Protein AF-A0A399HTD4-F1 (afdb_monomer_lite)

Foldseek 3Di:
DDDPDPDDPDDDDQDDPVCRDDDDDDDDDDDDDCVVVPVVQDPVRQDSDAPLVRHSPPPPDDDDDDDDDDDCLVVQLVPDPDDDCQSPDAVGDHSHDHHHPVVVVVDDDDDPDPDDCDDDDPGRPPPPDDD

pLDDT: mean 83.69, std 10.32, range [45.81, 95.62]

Secondary structure (DSSP, 8-state):
---SSSSSSPPPPPPPTTS-PPPPPP--------GGGGGG--TT-------TTS-SSS------------TTHHHHHHTS---GGGG-BTTB-SSS----HHHHHT--PPPSS----SSS-SS-TT-----

Structure (mmCIF, N/CA/C/O backbone):
data_AF-A0A399HTD4-F1
#
_entry.id   AF-A0A399HTD4-F1
#
loop_
_atom_site.group_PDB
_atom_site.id
_atom_site.type_symbol
_atom_site.label_atom_id
_atom_site.label_alt_id
_atom_site.label_comp_id
_atom_site.label_asym_id
_atom_site.label_entity_id
_atom_site.label_seq_id
_atom_site.pdbx_PDB_ins_code
_atom_site.Cartn_x
_atom_site.Cartn_y
_atom_site.Cartn_z
_atom_site.occupancy
_atom_site.B_iso_or_equiv
_atom_site.auth_seq_id
_atom_site.auth_comp_id
_atom_site.auth_asym_id
_atom_site.auth_atom_id
_atom_site.pdbx_PDB_model_num
ATOM 1 N N . MET A 1 1 ? 8.092 10.333 0.364 1.00 47.59 1 MET A N 1
ATOM 2 C CA . MET A 1 1 ? 7.578 10.318 1.752 1.00 47.59 1 MET A CA 1
ATOM 3 C C . MET A 1 1 ? 7.176 11.736 2.142 1.00 47.59 1 MET A C 1
ATOM 5 O O . MET A 1 1 ? 8.045 12.550 2.427 1.00 47.59 1 MET A O 1
ATOM 9 N N . PHE A 1 2 ? 5.883 12.061 2.099 1.00 45.81 2 PHE A N 1
ATOM 10 C CA . PHE A 1 2 ? 5.384 13.310 2.681 1.00 45.81 2 PHE A CA 1
ATOM 11 C C . PHE A 1 2 ? 5.182 13.079 4.182 1.00 45.81 2 PHE A C 1
ATOM 13 O O . PHE A 1 2 ? 4.337 12.282 4.574 1.00 45.81 2 PHE A O 1
ATOM 20 N N . SER A 1 3 ? 6.000 13.720 5.017 1.00 50.78 3 SER A N 1
ATOM 21 C CA . SER A 1 3 ? 5.895 13.646 6.478 1.00 50.78 3 SER A CA 1
ATOM 22 C C . SER A 1 3 ? 5.360 14.971 6.998 1.00 50.78 3 SER A C 1
ATOM 24 O O . SER A 1 3 ? 6.032 15.992 6.899 1.00 50.78 3 SER A O 1
ATOM 26 N N . THR A 1 4 ? 4.162 14.961 7.575 1.00 56.88 4 THR A N 1
ATOM 27 C CA . THR A 1 4 ? 3.590 16.124 8.274 1.00 56.88 4 THR A CA 1
ATOM 28 C C . THR A 1 4 ? 4.130 16.272 9.703 1.00 56.88 4 THR A C 1
ATOM 30 O O . THR A 1 4 ? 3.787 17.220 10.404 1.00 56.88 4 THR A O 1
ATOM 33 N N . THR A 1 5 ? 4.991 15.348 10.144 1.00 64.31 5 THR A N 1
ATOM 34 C CA . THR A 1 5 ? 5.584 15.296 11.489 1.00 64.31 5 THR A CA 1
ATOM 35 C C . THR A 1 5 ? 7.118 15.288 11.427 1.00 64.31 5 THR A C 1
ATOM 37 O O . THR A 1 5 ? 7.708 15.320 10.345 1.00 64.31 5 THR A O 1
ATOM 40 N N . ARG A 1 6 ? 7.788 15.206 12.591 1.00 65.25 6 ARG A N 1
ATOM 41 C CA . ARG A 1 6 ? 9.264 15.165 12.734 1.00 65.25 6 ARG A CA 1
ATOM 42 C C . ARG A 1 6 ? 9.941 13.917 12.120 1.00 65.25 6 ARG A C 1
ATOM 44 O O . ARG A 1 6 ? 11.140 13.731 12.317 1.00 65.25 6 ARG A O 1
ATOM 51 N N . GLY A 1 7 ? 9.198 13.090 11.380 1.00 69.12 7 GLY A N 1
ATOM 52 C CA . GLY A 1 7 ? 9.686 11.907 10.671 1.00 69.12 7 GLY A CA 1
ATOM 53 C C . GLY A 1 7 ? 9.896 10.677 11.563 1.00 69.12 7 GLY A C 1
ATOM 54 O O . GLY A 1 7 ? 9.857 10.751 12.793 1.00 69.12 7 GLY A O 1
ATOM 55 N N . GLY A 1 8 ? 10.125 9.525 10.923 1.00 66.31 8 GLY A N 1
ATOM 56 C CA . GLY A 1 8 ? 10.624 8.307 11.577 1.00 66.31 8 GLY A CA 1
ATOM 57 C C . GLY A 1 8 ? 9.604 7.437 12.325 1.00 66.31 8 GLY A C 1
ATOM 58 O O . GLY A 1 8 ? 9.991 6.839 13.325 1.00 66.31 8 GLY A O 1
ATOM 59 N N . PHE A 1 9 ? 8.339 7.366 11.883 1.00 69.56 9 PHE A N 1
ATOM 60 C CA . PHE A 1 9 ? 7.284 6.510 12.473 1.00 69.56 9 PHE A CA 1
ATOM 61 C C . PHE A 1 9 ? 7.171 6.621 14.004 1.00 69.56 9 PHE A C 1
ATOM 63 O O . PHE A 1 9 ? 7.120 5.629 14.729 1.00 69.56 9 PHE A O 1
ATOM 70 N N . ARG A 1 10 ? 7.172 7.852 14.522 1.00 71.56 10 ARG A N 1
ATOM 71 C CA . ARG A 1 10 ? 7.088 8.113 15.964 1.00 71.56 10 ARG A CA 1
ATOM 72 C C . ARG A 1 10 ? 5.653 8.438 16.381 1.00 71.56 10 ARG A C 1
ATOM 74 O O . ARG A 1 10 ? 4.923 9.042 15.590 1.00 71.56 10 ARG A O 1
ATOM 81 N N . PRO A 1 11 ? 5.247 8.102 17.620 1.00 71.62 11 PRO A N 1
ATOM 82 C CA . PRO A 1 11 ? 3.992 8.590 18.174 1.00 71.62 11 PRO A CA 1
ATOM 83 C C . PRO A 1 11 ? 3.914 10.116 18.075 1.00 71.62 11 PRO A C 1
ATOM 85 O O . PRO A 1 11 ? 4.901 10.807 18.330 1.00 71.62 11 PRO A O 1
ATOM 88 N N . ALA A 1 12 ? 2.741 10.638 17.717 1.00 74.25 12 ALA A N 1
ATOM 89 C CA . ALA A 1 12 ? 2.513 12.077 17.720 1.00 74.25 12 ALA A CA 1
ATOM 90 C C . ALA A 1 12 ? 2.586 12.645 19.148 1.00 74.25 12 ALA A C 1
ATOM 92 O O . ALA A 1 12 ? 2.211 11.970 20.123 1.00 74.25 12 ALA A O 1
ATOM 93 N N . ASP A 1 13 ? 3.016 13.907 19.235 1.00 80.12 13 ASP A N 1
ATOM 94 C CA . ASP A 1 13 ? 3.009 14.712 20.457 1.00 80.12 13 ASP A CA 1
ATOM 95 C C . ASP A 1 13 ? 1.606 14.740 21.114 1.00 80.12 13 ASP A C 1
ATOM 97 O O . ASP A 1 13 ? 0.602 14.371 20.488 1.00 80.12 13 ASP A O 1
ATOM 101 N N . PRO A 1 14 ? 1.492 15.126 22.400 1.00 86.06 14 PRO A N 1
ATOM 102 C CA . PRO A 1 14 ? 0.197 15.257 23.059 1.00 86.06 14 PRO A CA 1
ATOM 103 C C . PRO A 1 14 ? -0.760 16.170 22.286 1.00 86.06 14 PRO A C 1
ATOM 105 O O . PRO A 1 14 ? -0.372 17.223 21.780 1.00 86.06 14 PRO A O 1
ATOM 108 N N . CYS A 1 15 ? -2.030 15.775 22.233 1.00 88.00 15 CYS A N 1
ATOM 109 C CA . CYS A 1 15 ? -3.071 16.597 21.639 1.00 88.00 15 CYS A CA 1
ATOM 110 C C . CYS A 1 15 ? -3.244 17.923 22.404 1.00 88.00 15 CYS A C 1
ATOM 112 O O . CYS A 1 15 ? -3.172 17.924 23.637 1.00 88.00 15 CYS A O 1
ATOM 114 N N . PRO A 1 16 ? -3.537 19.043 21.716 1.00 91.06 16 PRO A N 1
ATOM 115 C CA . PRO A 1 16 ? -3.960 20.273 22.375 1.00 91.06 16 PRO A CA 1
ATOM 116 C C . PRO A 1 16 ? -5.210 20.049 23.233 1.00 91.06 16 PRO A C 1
ATOM 118 O O . PRO A 1 16 ? -6.079 19.255 22.876 1.00 91.06 16 PRO A O 1
ATOM 121 N N . ALA A 1 17 ? -5.355 20.814 24.317 1.00 94.56 17 ALA A N 1
ATOM 122 C CA . ALA A 1 17 ? -6.496 20.682 25.230 1.00 94.56 17 ALA A CA 1
ATOM 123 C C . ALA A 1 17 ? -7.864 20.894 24.550 1.00 94.56 17 ALA A C 1
ATOM 125 O O . ALA A 1 17 ? -8.858 20.321 24.985 1.00 94.56 17 ALA A O 1
ATOM 126 N N . SER A 1 18 ? -7.920 21.684 23.471 1.00 95.62 18 SER A N 1
ATOM 127 C CA . SER A 1 18 ? -9.143 21.903 22.685 1.00 95.62 18 SER A CA 1
ATOM 128 C C . SER A 1 18 ? -9.569 20.693 21.849 1.00 95.62 18 SER A C 1
ATOM 130 O O . SER A 1 18 ? -10.724 20.615 21.450 1.00 95.62 18 SER A O 1
ATOM 132 N N . HIS A 1 19 ? -8.658 19.755 21.585 1.00 89.25 19 HIS A N 1
ATOM 133 C CA . HIS A 1 19 ? -8.898 18.582 20.746 1.00 89.25 19 HIS A CA 1
ATOM 134 C C . HIS A 1 19 ? -8.233 17.354 21.381 1.00 89.25 19 HIS A C 1
ATOM 136 O O . HIS A 1 19 ? -7.288 16.818 20.810 1.00 89.25 19 HIS A O 1
ATOM 142 N N . PRO A 1 20 ? -8.684 16.898 22.566 1.00 90.94 20 PRO A N 1
ATOM 143 C CA . PRO A 1 20 ? -7.944 15.942 23.398 1.00 90.94 20 PRO A CA 1
ATOM 144 C C . PRO A 1 20 ? -7.916 14.508 22.844 1.00 90.94 20 PRO A C 1
ATOM 146 O O . PRO A 1 20 ? -7.264 13.639 23.420 1.00 90.94 20 PRO A O 1
ATOM 149 N N . ILE A 1 21 ? -8.631 14.241 21.750 1.00 86.94 21 ILE A N 1
ATOM 150 C CA . ILE A 1 21 ? -8.761 12.909 21.163 1.00 86.94 21 ILE A CA 1
ATOM 151 C C . ILE A 1 21 ? -7.673 12.702 20.107 1.00 86.94 21 ILE A C 1
ATOM 153 O O . ILE A 1 21 ? -7.612 13.426 19.112 1.00 86.94 21 ILE A O 1
ATOM 157 N N . LYS A 1 22 ? -6.826 11.687 20.314 1.00 80.19 22 LYS A N 1
ATOM 158 C CA . LYS A 1 22 ? -5.843 11.249 19.316 1.00 80.19 22 LYS A CA 1
ATOM 159 C C . LYS A 1 22 ? -6.540 10.486 18.196 1.00 80.19 22 LYS A C 1
ATOM 161 O O . LYS A 1 22 ? -7.258 9.524 18.455 1.00 80.19 22 LYS A O 1
ATOM 166 N N . MET A 1 23 ? -6.269 10.888 16.960 1.00 79.31 23 MET A N 1
ATOM 167 C CA . MET A 1 23 ? -6.736 10.185 15.767 1.00 79.31 23 MET A CA 1
ATOM 168 C C . MET A 1 23 ? -5.661 9.211 15.262 1.00 79.31 23 MET A C 1
ATOM 170 O O . MET A 1 23 ? -4.468 9.511 15.395 1.00 79.31 23 MET A O 1
ATOM 174 N N . PRO A 1 24 ? -6.047 8.063 14.673 1.00 78.69 24 PRO A N 1
ATOM 175 C CA . PRO A 1 24 ? -5.105 7.176 14.000 1.00 78.69 24 PRO A CA 1
ATOM 176 C C . PRO A 1 24 ? -4.348 7.917 12.891 1.00 78.69 24 PRO A C 1
ATOM 178 O O . PRO A 1 24 ? -4.927 8.731 12.171 1.00 78.69 24 PRO A O 1
ATOM 181 N N . GLN A 1 25 ? -3.059 7.620 12.745 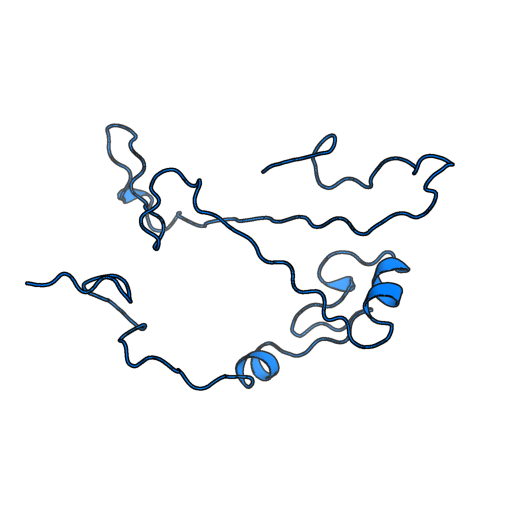1.00 77.81 25 GLN A N 1
ATOM 182 C CA . GLN A 1 25 ? -2.243 8.114 11.638 1.00 77.81 25 GLN A CA 1
ATOM 183 C C . GLN A 1 25 ? -2.121 7.023 10.580 1.00 77.81 25 GLN A C 1
ATOM 185 O O . GLN A 1 25 ? -1.910 5.858 10.914 1.00 77.81 25 GLN A O 1
ATOM 190 N N . LEU A 1 26 ? -2.222 7.413 9.312 1.00 78.56 26 LEU A N 1
ATOM 191 C CA . LEU A 1 26 ? -1.943 6.534 8.184 1.00 78.56 26 LEU A CA 1
ATOM 192 C C . LEU A 1 26 ? -0.514 6.774 7.723 1.00 78.56 26 LEU A C 1
ATOM 194 O O . LEU A 1 26 ? -0.111 7.917 7.505 1.00 78.56 26 LEU A O 1
ATOM 198 N N . ALA A 1 27 ? 0.239 5.691 7.578 1.00 76.88 27 ALA A N 1
ATOM 199 C CA . ALA A 1 27 ? 1.560 5.728 6.989 1.00 76.88 27 ALA A CA 1
ATOM 200 C C . ALA A 1 27 ? 1.573 4.829 5.756 1.00 76.88 27 ALA A C 1
ATOM 202 O O . ALA A 1 27 ? 1.260 3.644 5.843 1.00 76.88 27 ALA A O 1
ATOM 203 N N . TYR A 1 28 ? 1.929 5.420 4.619 1.00 77.50 28 TYR A N 1
ATOM 204 C CA . TYR A 1 28 ? 2.097 4.718 3.357 1.00 77.50 28 TYR A CA 1
ATOM 205 C C . TYR A 1 28 ? 3.583 4.546 3.100 1.00 77.50 28 TYR A C 1
ATOM 207 O O . TYR A 1 28 ? 4.323 5.530 3.008 1.00 77.50 28 TYR A O 1
ATOM 215 N N . GLU A 1 29 ? 4.006 3.294 3.002 1.00 78.81 29 GLU A N 1
ATOM 216 C CA . GLU A 1 29 ? 5.356 2.932 2.611 1.00 78.81 29 GLU A CA 1
ATOM 217 C C . GLU A 1 29 ? 5.302 2.111 1.330 1.00 78.81 29 GLU A C 1
ATOM 219 O O . GLU A 1 29 ? 4.445 1.251 1.136 1.00 78.81 29 GLU A O 1
ATOM 224 N N . THR A 1 30 ? 6.219 2.430 0.432 1.00 78.00 30 THR A N 1
ATOM 225 C CA . THR A 1 30 ? 6.257 1.901 -0.917 1.00 78.00 30 THR A CA 1
ATOM 226 C C . THR A 1 30 ? 7.710 1.556 -1.203 1.00 78.00 30 THR A C 1
ATOM 228 O O . THR A 1 30 ? 8.560 2.447 -1.222 1.00 78.00 30 THR A O 1
ATOM 231 N N . MET A 1 31 ? 8.008 0.264 -1.345 1.00 82.88 31 MET A N 1
ATOM 232 C CA . MET A 1 31 ? 9.373 -0.253 -1.468 1.00 82.88 31 MET A CA 1
ATOM 233 C C . MET A 1 31 ? 9.490 -1.156 -2.681 1.00 82.88 31 MET A C 1
ATOM 235 O O . MET A 1 31 ? 8.859 -2.209 -2.722 1.00 82.88 31 MET A O 1
ATOM 239 N N . TRP A 1 32 ? 10.348 -0.781 -3.624 1.00 79.38 32 TRP A N 1
ATOM 240 C CA . TRP A 1 32 ? 10.558 -1.531 -4.858 1.00 79.38 32 TRP A CA 1
ATOM 241 C C . TRP A 1 32 ? 11.895 -2.252 -4.832 1.00 79.38 32 TRP A C 1
ATOM 243 O O . TRP A 1 32 ? 12.943 -1.633 -4.661 1.00 79.38 32 TRP A O 1
ATOM 253 N N . ASN A 1 33 ? 11.852 -3.572 -5.010 1.00 87.12 33 ASN A N 1
ATOM 254 C CA . ASN A 1 33 ? 13.052 -4.371 -5.183 1.00 87.12 33 ASN A CA 1
ATOM 255 C C . ASN A 1 33 ? 13.421 -4.421 -6.669 1.00 87.12 33 ASN A C 1
ATOM 257 O O . ASN A 1 33 ? 12.868 -5.214 -7.426 1.00 87.12 33 ASN A O 1
ATOM 261 N N . THR A 1 34 ? 14.372 -3.584 -7.072 1.00 87.25 34 THR A N 1
ATOM 262 C CA . THR A 1 34 ? 14.873 -3.514 -8.453 1.00 87.25 34 THR A CA 1
ATOM 263 C C . THR A 1 34 ? 16.182 -4.278 -8.655 1.00 87.25 34 THR A C 1
ATOM 265 O O . THR A 1 34 ? 16.815 -4.151 -9.698 1.00 87.25 34 THR A O 1
ATOM 268 N N . THR A 1 35 ? 16.598 -5.096 -7.679 1.00 89.94 35 THR A N 1
ATOM 269 C CA . THR A 1 35 ? 17.907 -5.777 -7.693 1.00 89.94 35 THR A CA 1
ATOM 270 C C . THR A 1 35 ? 18.100 -6.656 -8.930 1.00 89.94 35 THR A C 1
ATOM 272 O O . THR A 1 35 ? 19.205 -6.734 -9.458 1.00 89.94 35 THR A O 1
ATOM 275 N N . ALA A 1 36 ? 17.030 -7.286 -9.422 1.00 89.50 36 ALA A N 1
ATOM 276 C CA . ALA A 1 36 ? 17.073 -8.149 -10.603 1.00 89.50 36 ALA A CA 1
ATOM 277 C C . ALA A 1 36 ? 17.354 -7.402 -11.922 1.00 89.50 36 ALA A C 1
ATOM 279 O O . ALA A 1 36 ? 17.642 -8.049 -12.918 1.00 89.50 36 ALA A O 1
ATOM 280 N N . PHE A 1 37 ? 17.282 -6.069 -11.923 1.00 88.56 37 PHE A N 1
ATOM 281 C CA . PHE A 1 37 ? 17.405 -5.213 -13.107 1.00 88.56 37 PHE A CA 1
ATOM 282 C C . PHE A 1 37 ? 18.619 -4.276 -13.020 1.00 88.56 37 PHE A C 1
ATOM 284 O O . PHE A 1 37 ? 18.656 -3.216 -13.647 1.00 88.56 37 PHE A O 1
ATOM 291 N N . ALA A 1 38 ? 19.597 -4.613 -12.174 1.00 87.94 38 ALA A N 1
ATOM 292 C CA . ALA A 1 38 ? 20.765 -3.771 -11.928 1.00 87.94 38 ALA A CA 1
ATOM 293 C C . ALA A 1 38 ? 21.601 -3.511 -13.198 1.00 87.94 38 ALA A C 1
ATOM 295 O O . ALA A 1 38 ? 22.261 -2.480 -13.301 1.00 87.94 38 ALA A O 1
ATOM 296 N N . ASP A 1 39 ? 21.556 -4.426 -14.165 1.00 91.69 39 ASP A N 1
ATOM 297 C CA . ASP A 1 39 ? 22.225 -4.352 -15.464 1.00 91.69 39 ASP A CA 1
ATOM 298 C C . ASP A 1 39 ? 21.515 -3.444 -16.483 1.00 91.69 39 ASP A C 1
ATOM 300 O O . ASP A 1 39 ? 22.111 -3.084 -17.496 1.00 91.69 39 ASP A O 1
ATOM 304 N N . MET A 1 40 ? 20.280 -3.016 -16.206 1.00 89.62 40 MET A N 1
ATOM 305 C CA . MET A 1 40 ? 19.520 -2.109 -17.073 1.00 89.62 40 MET A CA 1
ATOM 306 C C . MET A 1 40 ? 19.849 -0.627 -16.846 1.00 89.62 40 MET A C 1
ATOM 308 O O . MET A 1 40 ? 19.301 0.223 -17.547 1.00 89.62 40 MET A O 1
ATOM 312 N N . TRP A 1 41 ? 20.707 -0.287 -15.875 1.00 88.50 41 TRP A N 1
ATOM 313 C CA . TRP A 1 41 ? 21.030 1.108 -15.575 1.00 88.50 41 TRP A CA 1
ATOM 314 C C . TRP A 1 41 ? 21.871 1.745 -16.694 1.00 88.50 41 TRP A C 1
ATOM 316 O O . TRP A 1 41 ? 22.990 1.290 -16.953 1.00 88.50 41 TRP A O 1
ATOM 326 N N . PRO A 1 42 ? 21.391 2.817 -17.345 1.00 90.88 42 PRO A N 1
ATOM 327 C CA . PRO A 1 42 ? 22.142 3.500 -18.389 1.00 90.88 42 PRO A CA 1
ATOM 328 C C . PRO A 1 42 ? 23.428 4.145 -17.857 1.00 90.88 42 PRO A C 1
ATOM 330 O O . PRO A 1 42 ? 23.479 4.666 -16.740 1.00 90.88 42 PRO A O 1
ATOM 333 N N . THR A 1 43 ? 24.473 4.184 -18.689 1.00 93.31 43 THR A N 1
ATOM 334 C CA . THR A 1 43 ? 25.770 4.792 -18.331 1.00 93.31 43 THR A CA 1
ATOM 335 C C . THR A 1 43 ? 25.690 6.300 -18.095 1.00 93.31 43 THR A C 1
ATOM 337 O O . THR A 1 43 ? 26.574 6.865 -17.457 1.00 93.31 43 THR A O 1
ATOM 340 N N . ASP A 1 44 ? 24.659 6.958 -18.626 1.00 93.88 44 ASP A N 1
ATOM 341 C CA . ASP A 1 44 ? 24.402 8.386 -18.423 1.00 93.88 44 ASP A CA 1
ATOM 342 C C . ASP A 1 44 ? 23.683 8.694 -17.093 1.00 93.88 44 ASP A C 1
ATOM 344 O O . ASP A 1 44 ? 23.497 9.861 -16.751 1.00 93.88 44 ASP A O 1
ATOM 348 N N . GLY A 1 45 ? 23.311 7.662 -16.325 1.00 86.88 45 GLY A N 1
ATOM 349 C CA . GLY A 1 45 ? 22.649 7.789 -15.028 1.00 86.88 45 GLY A CA 1
ATOM 350 C C . GLY A 1 45 ? 21.146 8.071 -15.098 1.00 86.88 45 GLY A C 1
ATOM 351 O O . GLY A 1 45 ? 20.544 8.349 -14.059 1.00 86.88 45 GLY A O 1
ATOM 352 N N . SER A 1 46 ? 20.531 8.009 -16.282 1.00 88.62 46 SER A N 1
ATOM 353 C CA . SER A 1 46 ? 19.077 8.127 -16.426 1.00 88.62 46 SER A CA 1
ATOM 354 C C . SER A 1 46 ? 18.327 6.975 -15.728 1.00 88.62 46 SER A C 1
ATOM 356 O O . SER A 1 46 ? 18.880 5.910 -15.471 1.00 88.62 46 SER A O 1
ATOM 358 N N . GLN A 1 47 ? 17.065 7.208 -15.344 1.00 86.19 47 GLN A N 1
ATOM 359 C CA . GLN A 1 47 ? 16.204 6.204 -14.704 1.00 86.19 47 GLN A CA 1
ATOM 360 C C . GLN A 1 47 ? 15.612 5.274 -15.781 1.00 86.19 47 GLN A C 1
ATOM 362 O O . GLN A 1 47 ? 14.858 5.775 -16.617 1.00 86.19 47 GLN A O 1
ATOM 367 N N . PRO A 1 48 ? 15.908 3.958 -15.776 1.00 86.75 48 PRO A N 1
ATOM 368 C CA . PRO A 1 48 ? 15.399 3.040 -16.798 1.00 86.75 48 PRO A CA 1
ATOM 369 C C . PRO A 1 48 ? 13.925 2.647 -16.617 1.00 86.75 48 PRO A C 1
ATOM 371 O O . PRO A 1 48 ? 13.325 2.125 -17.554 1.00 86.75 48 PRO A O 1
ATOM 374 N N . PHE A 1 49 ? 13.331 2.863 -15.439 1.00 85.38 49 PHE A N 1
ATOM 375 C CA . PHE A 1 49 ? 11.961 2.433 -15.151 1.00 85.38 49 PHE A CA 1
ATOM 376 C C . PHE A 1 49 ? 10.929 3.546 -15.320 1.00 85.38 49 PHE A C 1
ATOM 378 O O . PHE A 1 49 ? 11.142 4.701 -14.951 1.00 85.38 49 PHE A O 1
ATOM 385 N N . VAL A 1 50 ? 9.760 3.145 -15.808 1.00 84.25 50 VAL A N 1
ATOM 386 C CA . VAL A 1 50 ? 8.546 3.955 -15.882 1.00 84.25 50 VAL A CA 1
ATOM 387 C C . VAL A 1 50 ? 7.438 3.228 -15.124 1.00 84.25 50 VAL A C 1
ATOM 389 O O . VAL A 1 50 ? 7.387 1.997 -15.122 1.00 84.25 50 VAL A O 1
ATOM 392 N N . TRP A 1 51 ? 6.555 3.968 -14.458 1.00 81.44 51 TRP A N 1
ATOM 393 C CA . TRP A 1 51 ? 5.344 3.379 -13.891 1.00 81.44 51 TRP A CA 1
ATOM 394 C C . TRP A 1 51 ? 4.404 2.911 -15.006 1.00 81.44 51 TRP A C 1
ATOM 396 O O . TRP A 1 51 ? 4.330 3.547 -16.054 1.00 81.44 51 TRP A O 1
ATOM 406 N N . SER A 1 52 ? 3.625 1.852 -14.768 1.00 78.00 52 SER A N 1
ATOM 407 C CA . SER A 1 52 ? 2.662 1.309 -15.746 1.00 78.00 52 SER A CA 1
ATOM 408 C C . SER A 1 52 ? 1.565 2.302 -16.170 1.00 78.00 52 SER A C 1
ATOM 410 O O . SER A 1 52 ? 0.895 2.120 -17.175 1.00 78.00 52 SER A O 1
ATOM 412 N N . TYR A 1 53 ? 1.403 3.409 -15.451 1.00 77.75 53 TYR A N 1
ATOM 413 C CA . TYR A 1 53 ? 0.554 4.540 -15.840 1.00 77.75 53 TYR A CA 1
ATOM 414 C C . TYR A 1 53 ? 1.340 5.649 -16.572 1.00 77.75 53 TYR A C 1
ATOM 416 O O . TYR A 1 53 ? 0.995 6.825 -16.485 1.00 77.75 53 TYR A O 1
ATOM 424 N N . SER A 1 54 ? 2.414 5.281 -17.280 1.00 76.81 54 SER A N 1
ATOM 425 C CA . SER A 1 54 ? 3.300 6.165 -18.059 1.00 76.81 54 SER A CA 1
ATOM 426 C C . SER A 1 54 ? 3.947 7.317 -17.279 1.00 76.81 54 SER A C 1
ATOM 428 O O . SER A 1 54 ? 4.337 8.337 -17.851 1.00 76.81 54 SER A O 1
ATOM 430 N N . ASP A 1 55 ? 4.100 7.172 -15.965 1.00 81.56 55 ASP A N 1
ATOM 431 C CA . ASP A 1 55 ? 4.760 8.179 -15.143 1.00 81.56 55 ASP A CA 1
ATOM 432 C C . ASP A 1 55 ? 6.250 7.863 -14.976 1.00 81.56 55 ASP A C 1
ATOM 434 O O . ASP A 1 55 ? 6.644 6.910 -14.308 1.00 81.56 55 ASP A O 1
ATOM 438 N N . SER A 1 56 ? 7.093 8.699 -15.575 1.00 80.81 56 SER A N 1
ATOM 439 C CA . SER A 1 56 ? 8.554 8.641 -15.448 1.00 80.81 56 SER A CA 1
ATOM 440 C C . SER A 1 56 ? 9.104 9.525 -14.323 1.00 80.81 56 SER A C 1
ATOM 442 O O . SER A 1 56 ? 10.309 9.543 -14.079 1.00 80.81 56 SER A O 1
ATOM 444 N N . ARG A 1 57 ? 8.243 10.292 -13.642 1.00 81.56 57 ARG A N 1
ATOM 445 C CA . ARG A 1 57 ? 8.626 11.265 -12.606 1.00 81.56 57 ARG A CA 1
ATOM 446 C C . ARG A 1 57 ? 8.208 10.850 -11.195 1.00 81.56 57 ARG A C 1
ATOM 448 O O . ARG A 1 57 ? 8.792 11.340 -10.233 1.00 81.56 57 ARG A O 1
ATOM 455 N N . GLY A 1 58 ? 7.226 9.960 -11.062 1.00 78.56 58 GLY A N 1
ATOM 456 C CA . GLY A 1 58 ? 6.712 9.454 -9.784 1.00 78.56 58 GLY A CA 1
ATOM 457 C C . GLY A 1 58 ? 5.640 10.333 -9.126 1.00 78.56 58 GLY A C 1
ATOM 458 O O . GLY A 1 58 ? 5.321 10.129 -7.953 1.00 78.56 58 GLY A O 1
ATOM 459 N N . TYR A 1 59 ? 5.087 11.312 -9.847 1.00 80.19 59 TYR A N 1
ATOM 460 C CA . TYR A 1 59 ? 4.035 12.206 -9.348 1.00 80.19 59 TYR A CA 1
ATOM 461 C C . TYR A 1 59 ? 2.612 11.646 -9.484 1.00 80.19 59 TYR A C 1
ATOM 463 O O . TYR A 1 59 ? 1.699 12.186 -8.869 1.00 80.19 59 TYR A O 1
ATOM 471 N N . GLY A 1 60 ? 2.412 10.592 -10.275 1.00 79.50 60 GLY A N 1
ATOM 472 C CA . GLY A 1 60 ? 1.115 9.956 -10.524 1.00 79.50 60 GLY A CA 1
ATOM 473 C C . GLY A 1 60 ? 0.694 8.947 -9.456 1.00 79.50 60 GLY A C 1
ATOM 474 O O . GLY A 1 60 ? -0.382 8.361 -9.554 1.00 79.50 60 GLY A O 1
ATOM 475 N N . THR A 1 61 ? 1.525 8.735 -8.432 1.00 78.75 61 THR A N 1
ATOM 476 C CA . THR A 1 61 ? 1.177 7.857 -7.312 1.00 78.75 61 THR A CA 1
ATOM 477 C C . THR A 1 61 ? -0.033 8.412 -6.558 1.00 78.75 61 THR A C 1
ATOM 479 O O . THR A 1 61 ? -0.038 9.553 -6.099 1.00 78.75 61 THR A O 1
ATOM 482 N N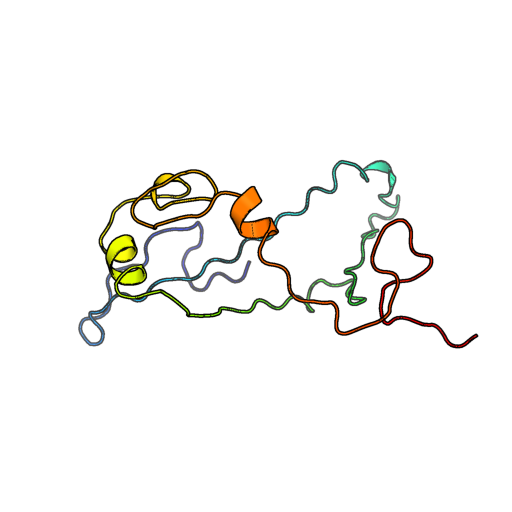 . HIS A 1 62 ? -1.061 7.583 -6.404 1.00 83.62 62 HIS A N 1
ATOM 483 C CA . HIS A 1 62 ? -2.182 7.838 -5.507 1.00 83.62 62 HIS A CA 1
ATOM 484 C C . HIS A 1 62 ? -2.320 6.661 -4.542 1.00 83.62 62 HIS A C 1
ATOM 486 O O . HIS A 1 62 ? -1.842 5.559 -4.813 1.00 83.62 62 HIS A O 1
ATOM 492 N N . ALA A 1 63 ? -2.932 6.914 -3.392 1.00 82.81 63 ALA A N 1
ATOM 493 C CA . ALA A 1 63 ? -3.235 5.886 -2.414 1.00 82.81 63 ALA A CA 1
ATOM 494 C C . ALA A 1 63 ? -4.646 6.119 -1.892 1.00 82.81 63 ALA A C 1
ATOM 496 O O . ALA A 1 63 ? -4.959 7.208 -1.406 1.00 82.81 63 ALA A O 1
ATOM 497 N N . ASP A 1 64 ? -5.467 5.082 -1.963 1.00 82.50 64 ASP A N 1
ATOM 498 C CA . ASP A 1 64 ? -6.799 5.095 -1.386 1.00 82.50 64 ASP A CA 1
ATOM 499 C C . ASP A 1 64 ? -6.765 4.545 0.037 1.00 82.50 64 ASP A C 1
ATOM 501 O O . ASP A 1 64 ? -6.069 3.577 0.358 1.00 82.50 64 ASP A O 1
ATOM 505 N N . TYR A 1 65 ? -7.542 5.168 0.917 1.00 80.25 65 TYR A N 1
ATOM 506 C CA . TYR A 1 65 ? -7.841 4.621 2.232 1.00 80.25 65 TYR A CA 1
ATOM 507 C C . TYR A 1 65 ? -9.318 4.284 2.311 1.00 80.25 65 TYR A C 1
ATOM 509 O O . TYR A 1 65 ? -10.164 5.178 2.325 1.00 80.25 65 TYR A O 1
ATOM 517 N N . VAL A 1 66 ? -9.631 2.996 2.421 1.00 76.62 66 VAL A N 1
ATOM 518 C CA . VAL A 1 66 ? -11.005 2.548 2.642 1.00 76.62 66 VAL A CA 1
ATOM 519 C C . VAL A 1 66 ? -11.193 2.207 4.113 1.00 76.62 66 VAL A C 1
ATOM 521 O O . VAL A 1 66 ? -10.494 1.369 4.680 1.00 76.62 66 VAL A O 1
ATOM 524 N N . PHE A 1 67 ? -12.172 2.857 4.737 1.00 78.75 67 PHE A N 1
ATOM 525 C CA . PHE A 1 67 ? -12.505 2.650 6.139 1.00 78.75 67 PHE A CA 1
ATOM 526 C C . PHE A 1 67 ? -13.682 1.677 6.280 1.00 78.75 67 PHE A C 1
ATOM 528 O O . PHE A 1 67 ? -14.832 2.056 6.076 1.00 78.75 67 PHE A O 1
ATOM 535 N N . GLY A 1 68 ? -13.394 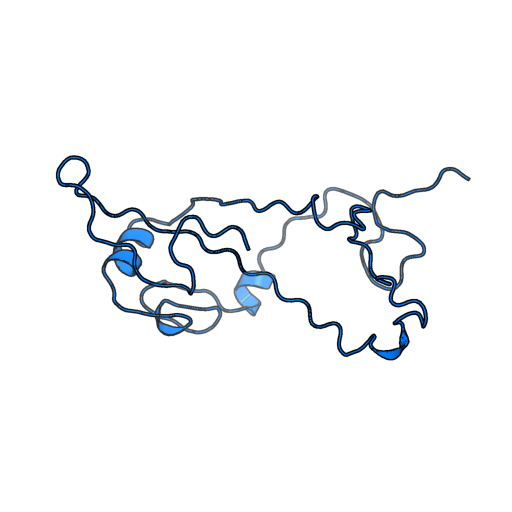0.418 6.631 1.00 83.69 68 GLY A N 1
ATOM 536 C CA . GLY A 1 68 ? -14.379 -0.677 6.639 1.00 83.69 68 GLY A CA 1
ATOM 537 C C . GLY A 1 68 ? -14.252 -1.643 7.820 1.00 83.69 68 GLY A C 1
ATOM 538 O O . GLY A 1 68 ? -14.417 -2.851 7.661 1.00 83.69 68 GLY A O 1
ATOM 539 N N . TRP A 1 69 ? -13.910 -1.145 9.009 1.00 87.62 69 TRP A N 1
ATOM 540 C CA . TRP A 1 69 ? -13.691 -1.994 10.183 1.00 87.62 69 TRP A CA 1
ATOM 541 C C . TRP A 1 69 ? -14.992 -2.639 10.678 1.00 87.62 69 TRP A C 1
ATOM 543 O O . TRP A 1 69 ? -15.970 -1.957 10.982 1.00 87.62 69 TRP A O 1
ATOM 553 N N . LYS A 1 70 ? -14.998 -3.971 10.810 1.00 90.25 70 LYS A N 1
ATOM 554 C CA . LYS A 1 70 ? -16.153 -4.712 11.331 1.00 90.25 70 LYS A CA 1
ATOM 555 C C . LYS A 1 70 ? -16.270 -4.546 12.846 1.00 90.25 70 LYS A C 1
ATOM 557 O O . LYS A 1 70 ? -15.376 -4.966 13.587 1.00 90.25 70 LYS A O 1
ATOM 562 N N . GLY A 1 71 ? -17.403 -4.013 13.301 1.00 93.19 71 GLY A N 1
ATOM 563 C CA . GLY A 1 71 ? -17.716 -3.872 14.723 1.00 93.19 71 GLY A CA 1
ATOM 564 C C . GLY A 1 71 ? -16.682 -3.019 15.458 1.00 93.19 71 GLY A C 1
ATOM 565 O O . GLY A 1 71 ? -16.346 -1.925 15.021 1.00 93.19 71 GLY A O 1
ATOM 566 N N . ASP A 1 72 ? -16.152 -3.539 16.561 1.00 93.25 72 ASP A N 1
ATOM 567 C CA . ASP A 1 72 ? -15.191 -2.848 17.427 1.00 93.25 72 ASP A CA 1
ATOM 568 C C . ASP A 1 72 ? -13.718 -3.070 17.031 1.00 93.25 72 ASP A C 1
ATOM 570 O O . ASP A 1 72 ? -12.818 -2.675 17.769 1.00 93.25 72 ASP A O 1
ATOM 574 N N . SER A 1 73 ? -13.445 -3.689 15.876 1.00 92.88 73 SER A N 1
ATOM 575 C CA . SER A 1 73 ? -12.092 -4.138 15.510 1.00 92.88 73 SER A CA 1
ATOM 576 C C . SER A 1 73 ? -11.051 -3.020 15.515 1.00 92.88 73 SER A C 1
ATOM 578 O O . SER A 1 73 ? -9.954 -3.221 16.032 1.00 92.88 73 SER A O 1
ATOM 580 N N . LEU A 1 74 ? -11.407 -1.830 15.016 1.00 89.94 74 LEU A N 1
ATOM 581 C CA . LEU A 1 74 ? -10.509 -0.679 15.084 1.00 89.94 74 LEU A CA 1
ATOM 582 C C . LEU A 1 74 ? -10.251 -0.249 16.529 1.00 89.94 74 LEU A C 1
ATOM 584 O O . LEU A 1 74 ? -9.115 0.011 16.904 1.00 89.94 74 LEU A O 1
ATOM 588 N N . GLN A 1 75 ? -11.294 -0.174 17.354 1.00 90.69 75 GLN A N 1
ATOM 589 C CA . GLN A 1 75 ? -11.131 0.269 18.734 1.00 90.69 75 GLN A CA 1
ATOM 590 C C . GLN A 1 75 ? -10.273 -0.716 19.534 1.00 90.69 75 GLN A C 1
ATOM 592 O O . GLN A 1 75 ? -9.453 -0.287 20.341 1.00 90.69 75 GLN A O 1
ATOM 597 N N . ARG A 1 76 ? -10.421 -2.023 19.281 1.00 92.56 76 ARG A N 1
ATOM 598 C CA . ARG A 1 76 ? -9.605 -3.060 19.921 1.00 92.56 76 ARG A CA 1
ATOM 599 C C . ARG A 1 76 ? -8.124 -2.875 19.606 1.00 92.56 76 ARG A C 1
ATOM 601 O O . ARG A 1 76 ? -7.332 -2.850 20.537 1.00 92.56 76 ARG A O 1
ATOM 608 N N . VAL A 1 77 ? -7.758 -2.676 18.336 1.00 91.31 77 VAL A N 1
ATOM 609 C CA . VAL A 1 77 ? -6.346 -2.470 17.966 1.00 91.31 77 VAL A CA 1
ATOM 610 C C . VAL A 1 77 ? -5.808 -1.117 18.443 1.00 91.31 77 VAL A C 1
ATOM 612 O O . VAL A 1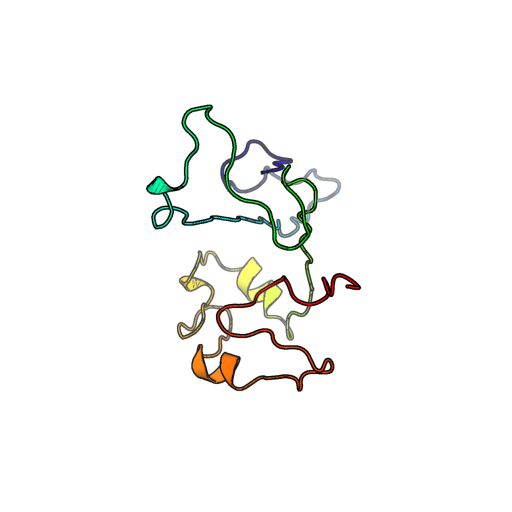 77 ? -4.670 -1.043 18.884 1.00 91.31 77 VAL A O 1
ATOM 615 N N . MET A 1 78 ? -6.629 -0.061 18.448 1.00 88.00 78 MET A N 1
ATOM 616 C CA . MET A 1 78 ? -6.227 1.261 18.953 1.00 88.00 78 MET A CA 1
ATOM 617 C C . MET A 1 78 ? -6.010 1.296 20.472 1.00 88.00 78 MET A C 1
ATOM 619 O O . MET A 1 78 ? -5.277 2.153 20.962 1.00 88.00 78 MET A O 1
ATOM 623 N N . ASN A 1 79 ? -6.658 0.396 21.214 1.00 90.19 79 ASN A N 1
ATOM 624 C CA . ASN A 1 79 ? -6.488 0.255 22.660 1.00 90.19 79 ASN A CA 1
ATOM 625 C C . ASN A 1 79 ? -5.325 -0.673 23.043 1.00 90.19 79 ASN A C 1
ATOM 627 O O . ASN A 1 79 ? -4.988 -0.750 24.224 1.00 90.19 79 ASN A O 1
ATOM 631 N N . ASP A 1 80 ? -4.745 -1.390 22.081 1.00 90.94 80 ASP A N 1
ATOM 632 C CA . ASP A 1 80 ? -3.672 -2.351 22.310 1.00 90.94 80 ASP A CA 1
ATOM 633 C C . ASP A 1 80 ? -2.293 -1.733 22.016 1.00 90.94 80 ASP A C 1
ATOM 635 O O . ASP A 1 80 ? -2.167 -0.732 21.312 1.00 90.94 80 ASP A O 1
ATOM 639 N N . SER A 1 81 ? -1.238 -2.335 22.562 1.00 88.81 81 SER A N 1
ATOM 640 C CA . SER A 1 81 ? 0.157 -1.973 22.285 1.00 88.81 81 SER A CA 1
ATOM 641 C C . SER A 1 81 ? 0.812 -2.862 21.220 1.00 88.81 81 SER A C 1
ATOM 643 O O . SER A 1 81 ? 2.037 -2.861 21.085 1.00 88.81 81 SER A O 1
ATOM 645 N N . CYS A 1 82 ? 0.028 -3.679 20.518 1.00 90.06 82 CYS A N 1
ATOM 646 C CA . CYS A 1 82 ? 0.496 -4.563 19.467 1.00 90.06 82 CYS A CA 1
ATOM 647 C C . CYS A 1 82 ? 1.233 -3.774 18.380 1.00 90.06 82 CYS A C 1
ATOM 649 O O . CYS A 1 82 ? 0.945 -2.610 18.105 1.00 90.06 82 CYS A O 1
ATOM 651 N N . MET A 1 83 ? 2.189 -4.434 17.733 1.00 85.31 83 MET A N 1
ATOM 652 C CA . MET A 1 83 ? 2.955 -3.861 16.632 1.00 85.31 83 MET A CA 1
ATOM 653 C C . MET A 1 83 ? 3.106 -4.894 15.523 1.00 85.31 83 MET A C 1
ATOM 655 O O . MET A 1 83 ? 3.321 -6.079 15.795 1.00 85.31 83 MET A O 1
ATOM 659 N N . PHE A 1 84 ? 3.038 -4.434 14.272 1.00 84.31 84 PHE A N 1
ATOM 660 C CA . PHE A 1 84 ? 3.214 -5.268 13.080 1.00 84.31 84 PHE A CA 1
ATOM 661 C C . PHE A 1 84 ? 2.334 -6.533 13.130 1.00 84.31 84 PHE A C 1
ATOM 663 O O . PHE A 1 84 ? 1.127 -6.453 13.356 1.00 84.31 84 PHE A O 1
ATOM 670 N N . HIS A 1 85 ? 2.941 -7.709 12.961 1.00 89.31 85 HIS A N 1
ATOM 671 C CA . HIS A 1 85 ? 2.260 -8.999 12.908 1.00 89.31 85 HIS A CA 1
ATOM 672 C C . HIS A 1 85 ? 1.495 -9.358 14.190 1.00 89.31 85 HIS A C 1
ATOM 674 O O . HIS A 1 85 ? 0.504 -10.078 14.108 1.00 89.31 85 HIS A O 1
ATOM 680 N N . TYR A 1 86 ? 1.884 -8.818 15.351 1.00 89.31 86 TYR A N 1
ATOM 681 C CA . TYR A 1 86 ? 1.202 -9.092 16.622 1.00 89.31 86 TYR A CA 1
ATOM 682 C C . TYR A 1 86 ? -0.194 -8.468 16.705 1.00 89.31 86 TYR A C 1
ATOM 684 O O . TYR A 1 86 ? -1.033 -8.937 17.473 1.00 89.31 86 TYR A O 1
ATOM 692 N N . CYS A 1 87 ? -0.475 -7.435 15.905 1.00 92.00 87 CYS A N 1
ATOM 693 C CA . CYS A 1 87 ? -1.839 -6.929 15.773 1.00 92.00 87 CYS A CA 1
ATOM 694 C C . CYS A 1 87 ? -2.736 -7.891 14.990 1.00 92.00 87 CYS A C 1
ATOM 696 O O . CYS A 1 87 ? -3.953 -7.820 15.122 1.00 92.00 87 CYS A O 1
ATOM 698 N N . GLY A 1 88 ? -2.144 -8.796 14.215 1.00 93.31 88 GLY A N 1
ATOM 699 C CA . GLY A 1 88 ? -2.798 -9.662 13.248 1.00 93.31 88 GLY A CA 1
ATOM 700 C C . GLY A 1 88 ? -2.185 -9.450 11.865 1.00 93.31 88 GLY A C 1
ATOM 701 O O . GLY A 1 88 ? -2.052 -8.323 11.396 1.00 93.31 88 GLY A O 1
ATOM 702 N N . SER A 1 89 ? -1.821 -10.541 11.197 1.00 91.19 89 SER A N 1
ATOM 703 C CA . SER A 1 89 ? -1.423 -10.549 9.781 1.00 91.19 89 SER A CA 1
ATOM 704 C C . SER A 1 89 ? -1.969 -11.806 9.091 1.00 91.19 89 SER A C 1
ATOM 706 O O . SER A 1 89 ? -2.472 -12.689 9.794 1.00 91.19 89 SER A O 1
ATOM 708 N N . PRO A 1 90 ? -1.956 -11.911 7.750 1.00 91.06 90 PRO A N 1
ATOM 709 C CA . PRO A 1 90 ? -2.435 -13.117 7.078 1.00 91.06 90 PRO A CA 1
ATOM 710 C C . PRO A 1 90 ? -1.768 -14.381 7.642 1.00 91.06 90 PRO A C 1
ATOM 712 O O . PRO A 1 90 ? -0.544 -14.471 7.693 1.00 91.06 90 PRO A O 1
ATOM 715 N N . GLY A 1 91 ? -2.572 -15.325 8.140 1.00 87.75 91 GLY A N 1
ATOM 716 C CA . GLY A 1 91 ? -2.084 -16.550 8.795 1.00 87.75 91 GLY A CA 1
ATOM 717 C C . GLY A 1 91 ? -1.597 -16.411 10.250 1.00 87.75 91 GLY A C 1
ATOM 718 O O . GLY A 1 91 ? -1.278 -17.421 10.873 1.00 87.75 91 GLY A O 1
ATOM 719 N N . MET A 1 92 ? -1.586 -15.208 10.836 1.00 90.56 92 MET A N 1
ATOM 720 C CA . MET A 1 92 ? -1.255 -14.973 12.249 1.00 90.56 92 MET A CA 1
ATOM 721 C C . MET A 1 92 ? -2.370 -14.193 12.947 1.00 90.56 92 MET A C 1
ATOM 723 O O . MET A 1 92 ? -2.641 -13.038 12.616 1.00 90.56 92 MET A O 1
ATOM 727 N N . GLN A 1 93 ? -2.993 -14.818 13.945 1.00 91.38 93 GLN A N 1
ATOM 728 C CA . GLN A 1 93 ? -4.017 -14.164 14.756 1.00 91.38 93 GLN A CA 1
ATOM 729 C C . GLN A 1 93 ? -3.380 -13.227 15.783 1.00 91.38 93 GLN A C 1
ATOM 731 O O . GLN A 1 93 ? -2.323 -13.522 16.341 1.00 91.38 93 GLN A O 1
ATOM 736 N N . GLY A 1 94 ? -4.058 -12.118 16.053 1.00 92.69 94 GLY A N 1
ATOM 737 C CA . GLY A 1 94 ? -3.681 -11.167 17.089 1.00 92.69 94 GLY A CA 1
ATOM 738 C C . GLY A 1 94 ? -4.921 -10.521 17.684 1.00 92.69 94 GLY A C 1
ATOM 739 O O . GLY A 1 94 ? -5.970 -11.153 17.817 1.00 92.69 94 GLY A O 1
ATOM 740 N N . VAL A 1 95 ? -4.820 -9.233 18.000 1.00 94.56 95 VAL A N 1
ATOM 741 C CA . VAL A 1 95 ? -5.989 -8.426 18.376 1.00 94.56 95 VAL A CA 1
ATOM 742 C C . VAL A 1 95 ? -7.010 -8.425 17.240 1.00 94.56 95 VAL A C 1
ATOM 744 O O . VAL A 1 95 ? -8.212 -8.532 17.467 1.00 94.56 95 VAL A O 1
ATOM 747 N N . LEU A 1 96 ? -6.558 -8.342 15.994 1.00 93.56 96 LEU A N 1
ATOM 748 C CA . LEU A 1 96 ? -7.404 -8.431 14.818 1.00 93.56 96 LEU A CA 1
ATOM 749 C C . LEU A 1 96 ? -7.624 -9.893 14.431 1.00 93.56 96 LEU A C 1
ATOM 751 O O . LEU A 1 96 ? -6.699 -10.707 14.430 1.00 93.56 96 LEU A O 1
ATOM 755 N N . LYS A 1 97 ? -8.867 -10.202 14.048 1.00 91.75 97 LYS A N 1
ATOM 756 C CA . LYS A 1 97 ? -9.182 -11.459 13.375 1.00 91.75 97 LYS A CA 1
ATOM 757 C C . LYS A 1 97 ? -8.661 -11.365 11.948 1.00 91.75 97 LYS A C 1
ATOM 759 O O . LYS A 1 97 ? -9.059 -10.457 11.220 1.00 91.75 97 LYS A O 1
ATOM 764 N N . THR A 1 98 ? -7.830 -12.317 11.553 1.00 91.94 98 THR A N 1
ATOM 765 C CA . THR A 1 98 ? -7.281 -12.395 10.195 1.00 91.94 98 THR A CA 1
ATOM 766 C C . THR A 1 98 ? -7.717 -13.675 9.496 1.00 91.94 98 THR A C 1
ATOM 768 O O . THR A 1 98 ? -8.233 -14.596 10.131 1.00 91.94 98 THR A O 1
ATOM 771 N N . GLN A 1 99 ? -7.550 -13.695 8.178 1.00 92.00 99 GLN A N 1
ATOM 772 C CA . GLN A 1 99 ? -7.728 -14.867 7.321 1.00 92.00 99 GLN A CA 1
ATOM 773 C C . GLN A 1 99 ? -6.348 -15.363 6.877 1.00 92.00 99 GLN A C 1
ATOM 775 O O . GLN A 1 99 ? -5.366 -14.617 6.967 1.00 92.00 99 GLN A O 1
ATOM 780 N N . THR A 1 100 ? -6.240 -16.611 6.430 1.00 94.25 100 THR A N 1
ATOM 781 C CA . THR A 1 100 ? -5.014 -17.075 5.764 1.00 94.25 100 THR A CA 1
ATOM 782 C C . THR A 1 100 ? -4.902 -16.472 4.364 1.00 94.25 100 THR A C 1
ATOM 784 O O . THR A 1 100 ? -5.870 -15.936 3.823 1.00 94.25 100 THR A O 1
ATOM 787 N N . VAL A 1 101 ? -3.713 -16.544 3.763 1.00 92.81 101 VAL A N 1
ATOM 788 C CA . VAL A 1 101 ? -3.509 -16.070 2.384 1.00 92.81 101 VAL A CA 1
ATOM 789 C C . VAL A 1 101 ? -4.387 -16.864 1.411 1.00 92.81 101 VAL A C 1
ATOM 791 O O . VAL A 1 101 ? -4.966 -16.292 0.495 1.00 92.81 101 VAL A O 1
ATOM 794 N N . GLU A 1 102 ? -4.556 -18.164 1.646 1.00 94.56 102 GLU A N 1
ATOM 795 C CA . GLU A 1 102 ? -5.398 -19.040 0.831 1.00 94.56 102 GLU A CA 1
ATOM 796 C C . GLU A 1 102 ? -6.879 -18.642 0.914 1.00 94.56 102 GLU A C 1
ATOM 798 O O . GLU A 1 102 ? -7.545 -18.547 -0.114 1.00 94.56 102 GLU A O 1
ATOM 803 N N . GLU A 1 103 ? -7.388 -18.354 2.117 1.00 94.62 103 GLU A N 1
ATOM 804 C CA . GLU A 1 103 ? -8.761 -17.869 2.317 1.00 94.62 103 GLU A CA 1
ATOM 805 C C . GLU A 1 103 ? -8.988 -16.503 1.653 1.00 94.62 103 GLU A C 1
ATOM 807 O O . GLU A 1 103 ? -10.048 -16.262 1.078 1.00 94.62 103 GLU A O 1
ATOM 812 N N . MET A 1 104 ? -7.991 -15.614 1.702 1.00 91.56 104 MET A N 1
ATOM 813 C CA . MET A 1 104 ? -8.049 -14.314 1.029 1.00 91.56 104 MET A CA 1
ATOM 814 C C . MET A 1 104 ? -8.085 -14.470 -0.495 1.00 91.56 104 MET A C 1
ATOM 816 O O . MET A 1 104 ? -8.927 -13.853 -1.139 1.00 91.56 104 MET A O 1
ATOM 820 N N . ASN A 1 105 ? -7.229 -15.327 -1.059 1.00 91.88 105 ASN A N 1
ATOM 821 C CA . ASN A 1 105 ? -7.160 -15.581 -2.501 1.00 91.88 105 ASN A CA 1
ATOM 822 C C . ASN A 1 105 ? -8.407 -16.294 -3.047 1.00 91.88 105 ASN A C 1
ATOM 824 O O . ASN A 1 105 ? -8.697 -16.194 -4.235 1.00 91.88 105 ASN A O 1
ATOM 828 N N . ALA A 1 106 ? -9.162 -16.996 -2.197 1.00 94.62 106 ALA A N 1
ATOM 829 C CA . ALA A 1 106 ? -10.445 -17.584 -2.578 1.00 94.62 106 ALA A CA 1
ATOM 830 C C . ALA A 1 106 ? -11.549 -16.529 -2.803 1.00 94.62 106 ALA A C 1
ATOM 832 O O . ALA A 1 106 ? -12.573 -16.832 -3.417 1.00 94.62 106 ALA A O 1
ATOM 833 N N . CYS A 1 107 ? -11.364 -15.298 -2.315 1.00 91.00 107 CYS A N 1
ATOM 834 C CA . CYS A 1 107 ? -12.269 -14.179 -2.555 1.00 91.00 107 CYS A CA 1
ATOM 835 C C . CYS A 1 107 ? -11.874 -13.457 -3.852 1.00 91.00 107 CYS A C 1
ATOM 837 O O . CYS A 1 107 ? -11.060 -12.535 -3.834 1.00 91.00 107 CYS A O 1
ATOM 839 N N . ALA A 1 108 ? -12.457 -13.876 -4.974 1.00 89.31 108 ALA A N 1
ATOM 840 C CA . ALA A 1 108 ? -12.240 -13.265 -6.282 1.00 89.31 108 ALA A CA 1
ATOM 841 C C . ALA A 1 108 ? -13.524 -12.611 -6.808 1.00 89.31 108 ALA A C 1
ATOM 843 O O . ALA A 1 108 ? -14.633 -13.083 -6.547 1.00 89.31 108 ALA A O 1
ATOM 844 N N . VAL A 1 109 ? -13.361 -11.526 -7.562 1.00 90.12 109 VAL A N 1
ATOM 845 C CA . VAL A 1 109 ? -14.425 -10.918 -8.367 1.00 90.12 109 VAL A CA 1
ATOM 846 C C . VAL A 1 109 ? -14.182 -11.325 -9.815 1.00 90.12 109 VAL A C 1
ATOM 848 O O . VAL A 1 109 ? -13.031 -11.413 -10.242 1.00 90.12 109 VAL A O 1
ATOM 851 N N . GLU A 1 110 ? -15.250 -11.608 -10.558 1.00 89.69 110 GLU A N 1
ATOM 852 C CA . GLU A 1 110 ? -15.140 -11.893 -11.989 1.00 89.69 110 GLU A CA 1
ATOM 853 C C . GLU A 1 110 ? -14.564 -10.678 -12.724 1.00 89.69 110 GLU A C 1
ATOM 855 O O . GLU A 1 110 ? -14.927 -9.536 -12.422 1.00 89.69 110 GLU A O 1
ATOM 860 N N . SER A 1 111 ? -13.669 -10.917 -13.688 1.00 88.62 111 SER A N 1
ATOM 861 C CA . SER A 1 111 ? -13.183 -9.832 -14.537 1.00 88.62 111 SER A CA 1
ATOM 862 C C . SER A 1 111 ? -14.359 -9.210 -15.282 1.00 88.62 111 SER A C 1
ATOM 864 O O . SER A 1 111 ? -15.161 -9.916 -15.895 1.00 88.62 111 SER A O 1
ATOM 866 N N . SER A 1 112 ? -14.458 -7.884 -15.241 1.00 91.06 112 SER A N 1
ATOM 867 C CA . SER A 1 112 ? -15.434 -7.139 -16.038 1.00 91.06 112 SER A CA 1
ATOM 868 C C . SER A 1 112 ? -14.870 -6.656 -17.376 1.00 91.06 112 SER A C 1
ATOM 870 O O . SER A 1 112 ? -15.594 -5.999 -18.121 1.00 91.06 112 SER A O 1
ATOM 872 N N . VAL A 1 113 ? -13.593 -6.930 -17.662 1.00 88.88 113 VAL A N 1
ATOM 873 C CA . VAL A 1 113 ? -12.885 -6.514 -18.880 1.00 88.88 113 VAL A CA 1
ATOM 874 C C . VAL A 1 113 ? -12.247 -7.742 -19.528 1.00 88.88 113 VAL A C 1
ATOM 876 O O . VAL A 1 113 ? -11.674 -8.585 -18.836 1.00 88.88 113 VAL A O 1
ATOM 879 N N . ASP A 1 114 ? -12.391 -7.849 -20.845 1.00 88.56 114 ASP A N 1
ATOM 880 C CA . ASP A 1 114 ? -11.766 -8.890 -21.663 1.00 88.56 114 ASP A CA 1
ATOM 881 C C . ASP A 1 114 ? -10.458 -8.336 -22.240 1.00 88.56 114 ASP A C 1
ATOM 883 O O . ASP A 1 114 ? -10.466 -7.661 -23.267 1.00 88.56 114 ASP A O 1
ATOM 887 N N . GLU A 1 115 ? -9.355 -8.529 -21.516 1.00 86.06 115 GLU A N 1
ATOM 888 C CA . GLU A 1 115 ? -8.012 -8.118 -21.931 1.00 86.06 115 GLU A CA 1
ATOM 889 C C . GLU A 1 115 ? -6.950 -9.081 -21.371 1.00 86.06 115 GLU A C 1
ATOM 891 O O . GLU A 1 115 ? -7.117 -9.655 -20.288 1.00 86.06 115 GLU A O 1
ATOM 896 N N . ASP A 1 116 ? -5.846 -9.258 -22.101 1.00 86.31 116 ASP A N 1
ATOM 897 C CA . ASP A 1 116 ? -4.715 -10.070 -21.649 1.00 86.31 116 ASP A CA 1
ATOM 898 C C . ASP A 1 116 ? -3.921 -9.309 -20.572 1.00 86.31 116 ASP A C 1
ATOM 900 O O . ASP A 1 116 ? -3.217 -8.341 -20.858 1.00 86.31 116 ASP A O 1
ATOM 904 N N . VAL A 1 117 ? -4.025 -9.755 -19.316 1.00 87.88 117 VAL A N 1
ATOM 905 C CA . VAL A 1 117 ? -3.330 -9.142 -18.159 1.00 87.88 117 VAL A CA 1
ATOM 906 C C . VAL A 1 117 ? -2.195 -9.995 -17.592 1.00 87.88 117 VAL A C 1
ATOM 908 O O . VAL A 1 117 ? -1.509 -9.577 -16.661 1.00 87.88 117 VAL A O 1
ATOM 911 N N . GLU A 1 118 ? -1.989 -11.192 -18.138 1.00 87.38 118 GLU A N 1
ATOM 912 C CA . GLU A 1 118 ? -1.058 -12.185 -17.603 1.00 87.38 118 GLU A CA 1
ATOM 913 C C . GLU A 1 118 ? 0.096 -12.469 -18.570 1.00 87.38 118 GLU A C 1
ATOM 915 O O . GLU A 1 118 ? -0.075 -12.539 -19.786 1.00 87.38 118 GLU A O 1
ATOM 920 N N . GLY A 1 119 ? 1.282 -12.728 -18.016 1.00 88.31 119 GLY A N 1
ATOM 921 C CA . GLY A 1 119 ? 2.460 -13.133 -18.785 1.00 88.31 119 GLY A CA 1
ATOM 922 C C . GLY A 1 119 ? 3.238 -11.978 -19.425 1.00 88.31 119 GLY A C 1
ATOM 923 O O . GLY A 1 119 ? 3.299 -10.871 -18.894 1.00 88.31 119 GLY A O 1
ATOM 924 N N . TRP A 1 120 ? 3.923 -12.278 -20.534 1.00 86.81 120 TRP A N 1
ATOM 925 C CA . TRP A 1 120 ? 4.651 -11.279 -21.319 1.00 86.81 120 TRP A CA 1
ATOM 926 C C . TRP A 1 120 ? 3.687 -10.617 -22.295 1.00 86.81 120 TRP A C 1
ATOM 928 O O . TRP A 1 120 ? 3.172 -11.283 -23.189 1.00 86.81 120 TRP A O 1
ATOM 938 N N . LEU A 1 121 ? 3.475 -9.318 -22.113 1.00 85.31 121 LEU A N 1
ATOM 939 C CA . LEU A 1 121 ? 2.578 -8.514 -22.932 1.00 85.31 121 LEU A CA 1
ATOM 940 C C . LEU A 1 121 ? 3.396 -7.603 -23.853 1.00 85.31 121 LEU A C 1
ATOM 942 O O . LEU A 1 121 ? 4.416 -7.050 -23.434 1.00 85.31 121 LEU A O 1
ATOM 946 N N . ASP A 1 122 ? 2.936 -7.421 -25.091 1.00 85.25 122 ASP A N 1
ATOM 947 C CA . ASP A 1 122 ? 3.580 -6.522 -26.061 1.00 85.25 122 ASP A CA 1
ATOM 948 C C . ASP A 1 122 ? 3.396 -5.038 -25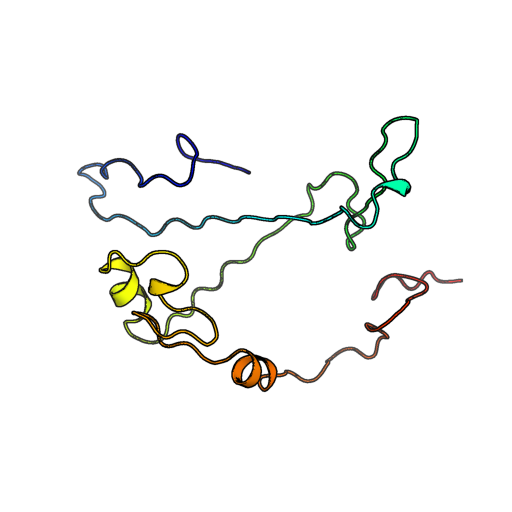.692 1.00 85.25 122 ASP A C 1
ATOM 950 O O . ASP A 1 122 ?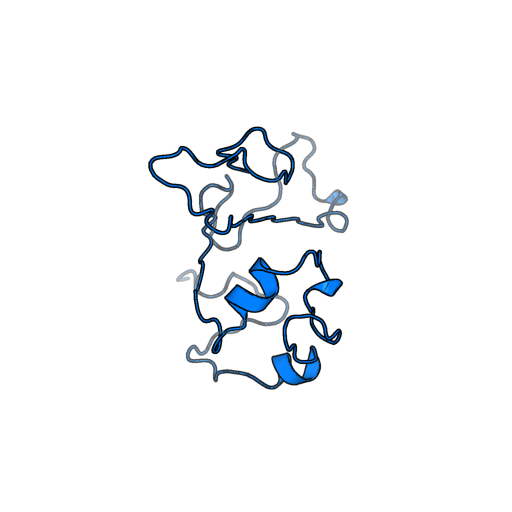 4.191 -4.180 -26.078 1.00 85.25 122 ASP A O 1
ATOM 954 N N . HIS A 1 123 ? 2.337 -4.732 -24.942 1.00 81.50 123 HIS A N 1
ATOM 955 C CA . HIS A 1 123 ? 2.002 -3.412 -24.422 1.00 81.50 123 HIS A CA 1
ATOM 956 C C . HIS A 1 123 ? 1.234 -3.550 -23.100 1.00 81.50 123 HIS A C 1
ATOM 958 O O . HIS A 1 123 ? 0.833 -4.643 -22.708 1.00 81.50 123 HIS A O 1
ATOM 964 N N . LEU A 1 124 ? 1.068 -2.444 -22.375 1.00 80.75 124 LEU A N 1
ATOM 965 C CA . LEU A 1 124 ? 0.332 -2.452 -21.111 1.00 80.75 124 LEU A CA 1
ATOM 966 C C . LEU A 1 124 ? -1.183 -2.590 -21.360 1.00 80.75 124 LEU A C 1
ATOM 968 O O . LEU A 1 124 ? -1.673 -2.024 -22.340 1.00 80.75 124 LEU A O 1
ATOM 972 N N . PRO A 1 125 ? -1.937 -3.265 -20.473 1.00 81.69 125 PRO A N 1
ATOM 973 C CA . PRO A 1 125 ? -3.398 -3.296 -20.548 1.00 81.69 125 PRO A CA 1
ATOM 974 C C . PRO A 1 125 ? -3.992 -1.881 -20.658 1.00 81.69 125 PRO A C 1
ATOM 976 O O . PRO A 1 125 ? -3.520 -0.944 -20.003 1.00 81.69 125 PRO A O 1
ATOM 979 N N . GLY A 1 126 ? -4.975 -1.703 -21.541 1.00 79.19 126 GLY A N 1
ATOM 980 C CA . GLY A 1 126 ? -5.564 -0.399 -21.874 1.00 79.19 126 GLY A CA 1
ATOM 981 C C . GLY A 1 126 ? -4.726 0.539 -22.765 1.00 79.19 126 GLY A C 1
ATOM 982 O O . GLY A 1 126 ? -5.171 1.657 -23.025 1.00 79.19 126 GLY A O 1
ATOM 983 N N . TYR A 1 127 ? -3.544 0.125 -23.242 1.00 75.19 127 TYR A N 1
ATOM 984 C CA . TYR A 1 127 ? -2.680 0.905 -24.148 1.00 75.19 127 TYR A CA 1
ATOM 985 C C . TYR A 1 127 ? -2.698 0.391 -25.597 1.00 75.19 127 TYR A C 1
ATOM 987 O O . TYR A 1 127 ? -1.680 0.508 -26.279 1.00 75.19 127 TYR A O 1
ATOM 995 N N . GLU A 1 128 ? -3.813 -0.172 -26.085 1.00 66.69 128 GLU A N 1
ATOM 996 C CA . GLU A 1 128 ? -3.937 -0.529 -27.507 1.00 66.69 128 GLU A CA 1
ATOM 997 C C . GLU A 1 128 ? -3.539 0.679 -28.371 1.00 66.69 128 GLU A C 1
ATOM 999 O O . GLU A 1 128 ? -4.229 1.698 -28.437 1.00 66.69 128 GLU A O 1
ATOM 1004 N N . MET A 1 129 ? -2.365 0.592 -28.991 1.00 54.81 129 MET A N 1
ATOM 1005 C CA . MET A 1 129 ? -1.923 1.569 -29.969 1.00 54.81 129 MET A CA 1
ATOM 1006 C C . MET A 1 129 ? -2.670 1.222 -31.252 1.00 54.81 129 MET A C 1
ATOM 1008 O O . MET A 1 129 ? -2.400 0.173 -31.838 1.00 54.81 129 MET A O 1
ATOM 1012 N N . GLU A 1 130 ? -3.616 2.068 -31.672 1.00 54.34 130 GLU A N 1
ATOM 1013 C CA . GLU A 1 130 ? -4.181 1.969 -33.021 1.00 54.34 130 GLU A CA 1
ATOM 1014 C C . GLU A 1 130 ? -3.019 1.894 -34.026 1.00 54.34 130 GLU A C 1
ATOM 1016 O O . GLU A 1 130 ? -2.124 2.747 -34.022 1.00 54.34 130 GLU A O 1
ATOM 1021 N N . ALA A 1 131 ? -3.011 0.823 -34.821 1.00 49.50 131 ALA A N 1
ATOM 1022 C CA . ALA A 1 131 ? -2.017 0.571 -35.860 1.00 49.50 131 ALA A CA 1
ATOM 1023 C C . ALA A 1 131 ? -2.190 1.505 -37.066 1.00 49.50 131 ALA A C 1
ATOM 1025 O O . ALA A 1 131 ? -3.352 1.779 -37.449 1.00 49.50 131 ALA A O 1
#

Sequence (131 aa):
MFSTTRGGFRPADPCPASHPIKMPQLAYETMWNTTAFADMWPTDGSQPFVWSYSDSRGYGTHADYVFGWKGDSLQRVMNDSCMFHYCGSPGMQGVLKTQTVEEMNACAVESSVDEDVEGWLDHLPGYEMEA

Radius of gyration: 20.99 Å; chains: 1; bounding box: 44×41×61 Å